Protein AF-A0A453KA45-F1 (afdb_monomer_lite)

Radius of gyration: 15.63 Å; chains: 1; bounding box: 26×28×42 Å

InterPro domains:
  IPR011008 Dimeric alpha-beta barrel [SSF54909] (1-38)
  IPR013097 Stress responsive alpha+beta-barrel [PS51502] (1-37)

pLDDT: mean 90.26, std 4.25, range [74.12, 95.44]

Secondary structure (DSSP, 8-state):
---SSHHHHHHHHHSHHHHHHHHHHHHT-S------------PPPPP-

Organism: Aegilops tauschii subsp. strangulata (NCBI:txid200361)

Structure (mmCIF, N/CA/C/O backbone):
data_AF-A0A453KA45-F1
#
_entry.id   AF-A0A453KA45-F1
#
loop_
_atom_site.group_PDB
_atom_site.id
_atom_site.type_symbol
_atom_site.label_atom_id
_atom_site.label_alt_id
_atom_site.label_comp_id
_atom_site.label_asym_id
_atom_site.label_entity_id
_atom_site.label_seq_id
_atom_site.pdbx_PDB_ins_code
_atom_site.Cartn_x
_atom_site.Cartn_y
_atom_site.Cartn_z
_atom_site.occupancy
_atom_site.B_iso_or_equiv
_atom_site.auth_seq_id
_atom_site.auth_comp_id
_atom_site.auth_asym_id
_atom_site.auth_atom_id
_atom_site.pdbx_PDB_model_num
ATOM 1 N N . MET A 1 1 ? -4.359 1.564 -5.892 1.00 88.44 1 MET A N 1
ATOM 2 C CA . MET A 1 1 ? -3.454 2.589 -6.459 1.00 88.44 1 MET A CA 1
ATOM 3 C C . MET A 1 1 ? -2.654 1.919 -7.561 1.00 88.44 1 MET A C 1
ATOM 5 O O . MET A 1 1 ? -2.380 0.737 -7.414 1.00 88.44 1 MET A O 1
ATOM 9 N N . THR A 1 2 ? -2.324 2.624 -8.642 1.00 92.06 2 THR A N 1
ATOM 10 C CA . THR A 1 2 ? -1.512 2.071 -9.738 1.00 92.06 2 THR A CA 1
ATOM 11 C C . THR A 1 2 ? -0.228 2.873 -9.832 1.00 92.06 2 THR A C 1
ATOM 13 O O . THR A 1 2 ? -0.281 4.101 -9.865 1.00 92.06 2 THR A O 1
ATOM 16 N N . PHE A 1 3 ? 0.902 2.178 -9.876 1.00 93.25 3 PHE A N 1
ATOM 17 C CA . PHE A 1 3 ? 2.233 2.767 -9.946 1.00 93.25 3 PHE A CA 1
ATOM 18 C C . PHE A 1 3 ? 2.930 2.280 -11.216 1.00 93.25 3 PHE A C 1
ATOM 20 O O . PHE A 1 3 ? 2.651 1.177 -11.688 1.00 93.25 3 PHE A O 1
ATOM 27 N N . ALA A 1 4 ? 3.798 3.113 -11.792 1.00 92.62 4 ALA A N 1
ATOM 28 C CA . ALA A 1 4 ? 4.559 2.737 -12.983 1.00 92.62 4 ALA A CA 1
ATOM 29 C C . ALA A 1 4 ? 5.669 1.725 -12.650 1.00 92.62 4 ALA A C 1
ATOM 31 O O . ALA A 1 4 ? 6.064 0.940 -13.509 1.00 92.62 4 ALA A O 1
ATOM 32 N N . SER A 1 5 ? 6.142 1.735 -11.402 1.00 92.19 5 SER A N 1
ATOM 33 C CA . SER A 1 5 ? 7.212 0.883 -10.899 1.00 92.19 5 SER A CA 1
ATOM 34 C C . SER A 1 5 ? 7.001 0.521 -9.423 1.00 92.19 5 SER A C 1
ATOM 36 O O . SER A 1 5 ? 6.184 1.132 -8.725 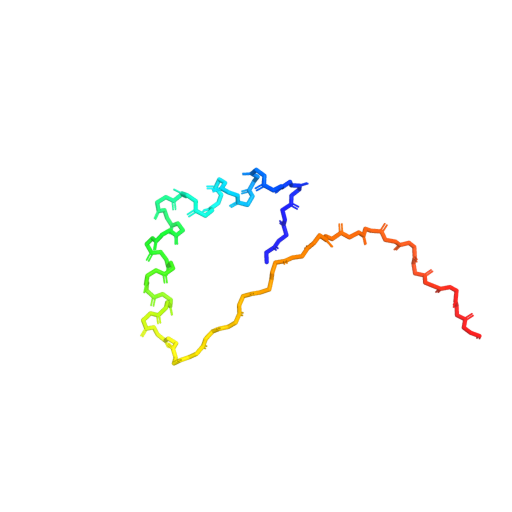1.00 92.19 5 SER A O 1
ATOM 38 N N . ALA A 1 6 ? 7.745 -0.475 -8.937 1.00 91.00 6 ALA A N 1
ATOM 39 C CA . ALA A 1 6 ? 7.745 -0.830 -7.518 1.00 91.00 6 ALA A CA 1
ATOM 40 C C . ALA A 1 6 ? 8.418 0.261 -6.665 1.00 91.00 6 ALA A C 1
ATOM 42 O O . ALA A 1 6 ? 8.044 0.482 -5.512 1.00 91.00 6 ALA A O 1
ATOM 43 N N . GLU A 1 7 ? 9.376 0.983 -7.243 1.00 94.38 7 GLU A N 1
ATOM 44 C CA . GLU A 1 7 ? 10.072 2.106 -6.624 1.00 94.38 7 GLU A CA 1
ATOM 45 C C . GLU A 1 7 ? 9.117 3.271 -6.340 1.00 94.38 7 GLU A C 1
ATOM 47 O O . GLU A 1 7 ? 9.174 3.861 -5.261 1.00 94.38 7 GLU A O 1
ATOM 52 N N . ASP A 1 8 ? 8.188 3.560 -7.255 1.00 93.19 8 ASP A N 1
ATOM 53 C CA . ASP A 1 8 ? 7.169 4.599 -7.058 1.00 93.19 8 ASP A CA 1
ATOM 54 C C . ASP A 1 8 ? 6.194 4.236 -5.927 1.00 93.19 8 ASP A C 1
ATOM 56 O O . ASP A 1 8 ? 5.796 5.102 -5.141 1.00 93.19 8 ASP A O 1
ATOM 60 N N . LEU A 1 9 ? 5.832 2.952 -5.806 1.00 92.69 9 LEU A N 1
ATOM 61 C CA . LEU A 1 9 ? 5.051 2.454 -4.671 1.00 92.69 9 LEU A CA 1
ATOM 62 C C . LEU A 1 9 ? 5.832 2.640 -3.366 1.00 92.69 9 LEU A C 1
ATOM 64 O O . LEU A 1 9 ? 5.291 3.189 -2.405 1.00 92.69 9 LEU A O 1
ATOM 68 N N . ALA A 1 10 ? 7.103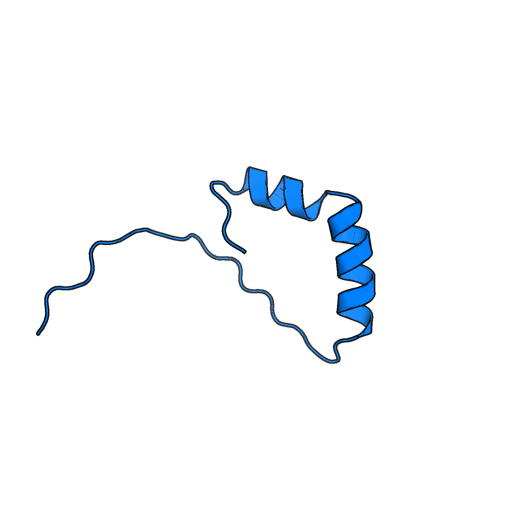 2.231 -3.328 1.00 92.88 10 ALA A N 1
ATOM 69 C CA . ALA A 1 10 ? 7.949 2.383 -2.146 1.00 92.88 10 ALA A CA 1
ATOM 70 C C . ALA A 1 10 ? 8.105 3.860 -1.741 1.00 92.88 10 ALA A C 1
ATOM 72 O O . ALA A 1 10 ? 7.993 4.193 -0.558 1.00 92.88 10 ALA A O 1
ATOM 73 N N . ALA A 1 11 ? 8.276 4.758 -2.716 1.00 94.94 11 ALA A N 1
ATOM 74 C CA . ALA A 1 11 ? 8.329 6.198 -2.491 1.00 94.94 11 ALA A CA 1
ATOM 75 C C . ALA A 1 11 ? 7.007 6.740 -1.924 1.00 94.94 11 ALA A C 1
ATOM 77 O O . ALA A 1 11 ? 7.020 7.546 -0.993 1.00 94.94 11 ALA A O 1
ATOM 78 N N . CYS A 1 12 ? 5.864 6.272 -2.436 1.00 92.00 12 CYS A N 1
ATOM 79 C CA . CYS A 1 12 ? 4.550 6.646 -1.920 1.00 92.00 12 CYS A CA 1
ATOM 80 C C . CYS A 1 12 ? 4.360 6.173 -0.472 1.00 92.00 12 CYS A C 1
ATOM 82 O O . CYS A 1 12 ? 3.977 6.968 0.386 1.00 92.00 12 CYS A O 1
ATOM 84 N N . MET A 1 13 ? 4.703 4.916 -0.187 1.00 91.06 13 MET A N 1
ATOM 85 C CA . MET A 1 13 ? 4.578 4.311 1.140 1.00 91.06 13 MET A CA 1
ATOM 86 C C . MET A 1 13 ? 5.475 4.973 2.190 1.00 91.06 13 MET A C 1
ATOM 88 O O . MET A 1 13 ? 5.061 5.115 3.342 1.00 91.06 13 MET A O 1
ATOM 92 N N . GLY A 1 14 ? 6.682 5.389 1.798 1.00 90.06 14 GLY A N 1
ATOM 93 C CA . GLY A 1 14 ? 7.646 6.061 2.672 1.00 90.06 14 GLY A CA 1
ATOM 94 C C . GLY A 1 14 ? 7.388 7.556 2.882 1.00 90.06 14 GLY A C 1
ATOM 95 O O . GLY A 1 14 ? 8.042 8.175 3.719 1.00 90.06 14 GLY A O 1
ATOM 96 N N . HIS A 1 15 ? 6.453 8.162 2.147 1.00 93.31 15 HIS A N 1
ATOM 97 C CA . HIS A 1 15 ? 6.190 9.594 2.241 1.00 93.31 15 HIS A CA 1
ATOM 98 C C . HIS A 1 15 ? 5.421 9.946 3.529 1.00 93.31 15 HIS A C 1
ATOM 100 O O . HIS A 1 15 ? 4.401 9.335 3.851 1.00 93.31 15 HIS A O 1
ATOM 106 N N . GLU A 1 16 ? 5.833 11.002 4.237 1.00 91.56 16 GLU A N 1
ATOM 107 C CA . GLU A 1 16 ? 5.255 11.388 5.540 1.00 91.56 16 GLU A CA 1
ATOM 108 C C . GLU A 1 16 ? 3.736 11.609 5.487 1.00 91.56 16 GLU A C 1
ATOM 110 O O . GLU A 1 16 ? 2.998 11.160 6.364 1.00 91.56 16 GLU A O 1
ATOM 115 N N . LYS A 1 17 ? 3.243 12.235 4.409 1.00 92.69 17 LYS A N 1
ATOM 116 C CA . LYS A 1 17 ? 1.795 12.416 4.185 1.00 92.69 17 LYS A CA 1
ATOM 117 C C . LYS A 1 17 ? 1.040 11.090 4.080 1.00 92.69 17 LYS A C 1
ATOM 119 O O . LYS A 1 17 ? -0.089 11.006 4.555 1.00 92.69 17 LYS A O 1
ATOM 124 N N . HIS A 1 18 ? 1.644 10.077 3.458 1.00 90.69 18 HIS A N 1
ATOM 125 C CA . HIS A 1 18 ? 1.033 8.759 3.337 1.00 90.69 18 HIS A CA 1
ATOM 126 C C . HIS A 1 18 ? 0.987 8.064 4.700 1.00 90.69 18 HIS A C 1
ATOM 128 O O . HIS A 1 18 ? -0.054 7.536 5.074 1.00 90.69 18 HIS A O 1
ATOM 134 N N . SER A 1 19 ? 2.070 8.139 5.480 1.00 88.25 19 SER A N 1
ATOM 135 C CA . SER A 1 19 ? 2.123 7.585 6.840 1.00 88.25 19 SER A CA 1
ATOM 136 C C . SER A 1 19 ? 1.073 8.213 7.771 1.00 88.25 19 SER A C 1
ATOM 138 O O . SER A 1 19 ? 0.297 7.498 8.408 1.00 88.25 19 SER A O 1
ATOM 140 N N . ALA A 1 20 ? 0.965 9.547 7.783 1.00 90.12 20 ALA A N 1
ATOM 141 C CA . ALA A 1 20 ? -0.021 10.261 8.600 1.00 90.12 20 ALA A CA 1
ATOM 142 C C . ALA A 1 20 ? -1.474 9.916 8.214 1.00 90.12 20 ALA A C 1
ATOM 144 O O . ALA A 1 20 ? -2.335 9.726 9.081 1.00 90.12 20 ALA A O 1
ATOM 145 N N . PHE A 1 21 ? -1.743 9.794 6.911 1.00 91.88 21 PHE A N 1
ATOM 146 C CA . PHE A 1 21 ? -3.038 9.348 6.406 1.00 91.88 21 PHE A CA 1
ATOM 147 C C . PHE A 1 21 ? -3.325 7.895 6.799 1.00 91.88 21 PHE A C 1
ATOM 149 O O . PHE A 1 21 ? -4.391 7.613 7.343 1.00 91.88 21 PHE A O 1
ATOM 156 N N . ALA A 1 22 ? -2.371 6.988 6.572 1.00 89.69 22 ALA A N 1
ATOM 157 C CA . ALA A 1 22 ? -2.526 5.567 6.848 1.00 89.69 22 ALA A CA 1
ATOM 158 C C . ALA A 1 22 ? -2.826 5.310 8.328 1.00 89.69 22 ALA A C 1
ATOM 160 O O . ALA A 1 22 ? -3.730 4.539 8.627 1.00 89.69 22 ALA A O 1
ATOM 161 N N . ALA A 1 23 ? -2.156 6.000 9.255 1.00 90.19 23 ALA A N 1
ATOM 162 C CA . ALA A 1 23 ? -2.439 5.871 10.685 1.00 90.19 23 ALA A CA 1
ATOM 163 C C . ALA A 1 23 ? -3.897 6.234 11.031 1.00 90.19 23 ALA A C 1
ATOM 165 O O . ALA A 1 23 ? -4.582 5.479 11.721 1.00 90.19 23 ALA A O 1
ATOM 166 N N . THR A 1 24 ? -4.392 7.357 10.502 1.00 94.00 24 THR A N 1
ATOM 167 C CA . THR A 1 24 ? -5.783 7.798 10.709 1.00 94.00 24 THR A CA 1
ATOM 168 C C . THR A 1 24 ? -6.776 6.829 10.068 1.00 94.00 24 THR A C 1
ATOM 170 O O . THR A 1 24 ? -7.795 6.486 10.661 1.00 94.00 24 THR A O 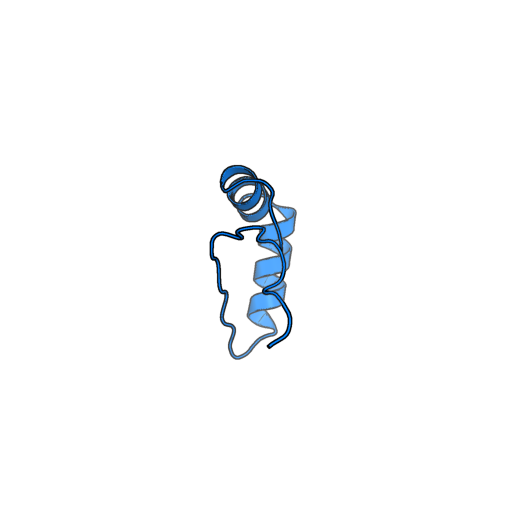1
ATOM 173 N N . PHE A 1 25 ? -6.464 6.361 8.860 1.00 90.81 25 PHE A N 1
ATOM 174 C CA . PHE A 1 25 ? -7.302 5.446 8.095 1.00 90.81 25 PHE A CA 1
ATOM 175 C C . PHE A 1 25 ? -7.417 4.077 8.774 1.00 90.81 25 PHE A C 1
ATOM 177 O O . PHE A 1 25 ? -8.517 3.555 8.918 1.00 90.81 25 PHE A O 1
ATOM 184 N N . MET A 1 26 ? -6.304 3.530 9.267 1.00 89.81 26 MET A N 1
ATOM 185 C CA . MET A 1 26 ? -6.279 2.254 9.988 1.00 89.81 26 MET A CA 1
ATOM 186 C C . MET A 1 26 ? -7.053 2.315 11.306 1.00 89.81 26 MET A C 1
ATOM 188 O O . MET A 1 26 ? -7.6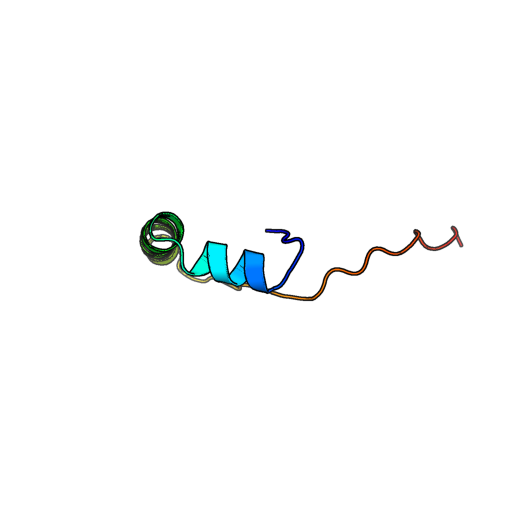99 1.340 11.668 1.00 89.81 26 MET A O 1
ATOM 192 N N . ALA A 1 27 ? -7.035 3.452 12.005 1.00 93.69 27 ALA A N 1
ATOM 193 C CA . ALA A 1 27 ? -7.801 3.627 13.238 1.00 93.69 27 ALA A CA 1
ATOM 194 C C . ALA A 1 27 ? -9.326 3.665 13.010 1.00 93.69 27 ALA A C 1
ATOM 196 O O . ALA A 1 27 ? -10.087 3.404 13.938 1.00 93.69 27 ALA A O 1
ATOM 197 N N . ALA A 1 28 ? -9.775 3.994 11.795 1.00 95.44 28 ALA A N 1
ATOM 198 C CA . ALA A 1 28 ? -11.191 4.084 11.440 1.00 95.44 28 ALA A CA 1
ATOM 199 C C . ALA A 1 28 ? -11.777 2.771 10.882 1.00 95.44 28 ALA A C 1
ATOM 201 O O . ALA A 1 28 ? -12.978 2.706 10.621 1.00 95.44 28 ALA A O 1
ATOM 202 N N . LEU A 1 29 ? -10.951 1.743 10.664 1.00 94.00 29 LEU A N 1
ATOM 203 C CA . LEU A 1 29 ? -11.352 0.485 10.036 1.00 94.00 29 LEU A CA 1
ATOM 204 C C . LEU A 1 29 ? -11.224 -0.690 11.008 1.00 94.00 29 LEU A C 1
ATOM 206 O O . LEU A 1 29 ? -10.157 -0.925 11.562 1.00 94.00 29 LEU A O 1
ATOM 210 N N . ASP A 1 30 ? -12.275 -1.505 11.119 1.00 93.06 30 ASP A N 1
ATOM 211 C CA . ASP A 1 30 ? -12.224 -2.758 11.891 1.00 93.06 30 ASP A CA 1
ATOM 212 C C . ASP A 1 30 ? -11.368 -3.836 11.207 1.00 93.06 30 ASP A C 1
ATOM 214 O O . ASP A 1 30 ? -10.736 -4.662 11.867 1.00 93.06 30 ASP A O 1
ATOM 218 N N . LYS A 1 31 ? -11.378 -3.874 9.867 1.00 92.62 31 LYS A N 1
ATOM 219 C CA . LYS A 1 31 ? -10.629 -4.838 9.048 1.00 92.62 31 LYS A CA 1
ATOM 220 C C . LYS A 1 31 ? -10.244 -4.212 7.714 1.00 92.62 31 LYS A C 1
ATOM 222 O O . LYS A 1 31 ? -11.051 -3.526 7.092 1.00 92.62 31 LYS A O 1
ATOM 227 N N . VAL A 1 32 ? -9.042 -4.523 7.237 1.00 92.12 32 VAL A N 1
ATOM 228 C CA . VAL A 1 32 ? -8.554 -4.106 5.919 1.00 92.12 32 VAL A CA 1
ATOM 229 C C . VAL A 1 32 ? -7.768 -5.239 5.264 1.00 92.12 32 VAL A C 1
ATOM 231 O O . VAL A 1 32 ? -7.055 -5.982 5.936 1.00 92.12 32 VAL A O 1
ATOM 234 N N . VAL A 1 33 ? -7.902 -5.370 3.946 1.00 92.75 33 VAL A N 1
ATOM 235 C CA . VAL A 1 33 ? -7.075 -6.248 3.114 1.00 92.75 33 VAL A CA 1
ATOM 236 C C . VAL A 1 33 ? -6.467 -5.387 2.018 1.00 92.75 33 VAL A C 1
ATOM 238 O O . VAL A 1 33 ? -7.189 -4.690 1.307 1.00 92.75 33 VAL A O 1
ATOM 241 N N . VAL A 1 34 ? -5.144 -5.434 1.893 1.00 91.00 34 VAL A N 1
ATOM 242 C CA . VAL A 1 34 ? -4.397 -4.745 0.838 1.00 91.00 34 VAL A CA 1
ATOM 243 C C . VAL A 1 34 ? -3.842 -5.804 -0.103 1.00 91.00 34 VAL A C 1
ATOM 245 O O . VAL A 1 34 ? -3.155 -6.724 0.334 1.00 91.00 34 VAL A O 1
ATOM 248 N N . MET A 1 35 ? -4.170 -5.690 -1.387 1.00 94.06 35 MET A N 1
ATOM 249 C CA . MET A 1 35 ? -3.652 -6.557 -2.442 1.00 94.06 35 MET A CA 1
ATOM 250 C C . MET A 1 35 ? -2.708 -5.753 -3.323 1.00 94.06 35 MET A C 1
ATOM 252 O O . MET A 1 35 ? -3.123 -4.765 -3.928 1.00 94.06 35 MET A O 1
ATOM 256 N N . ASP A 1 36 ? -1.463 -6.209 -3.392 1.00 92.25 36 ASP A N 1
ATOM 257 C CA . ASP A 1 36 ? -0.442 -5.690 -4.291 1.00 92.25 36 ASP A CA 1
ATOM 258 C C . ASP A 1 36 ? -0.030 -6.801 -5.260 1.00 92.25 36 ASP A C 1
ATOM 260 O O . ASP A 1 36 ? 0.261 -7.928 -4.848 1.00 92.25 36 ASP A O 1
ATOM 264 N N . PHE A 1 37 ? -0.100 -6.513 -6.554 1.00 92.25 37 PHE A N 1
ATOM 265 C CA . PHE A 1 37 ? 0.172 -7.471 -7.616 1.00 92.25 37 PHE A CA 1
ATOM 266 C C . PHE A 1 37 ? 0.640 -6.746 -8.882 1.00 92.25 37 PHE A C 1
ATOM 268 O O . PHE A 1 37 ? 0.203 -5.624 -9.155 1.00 92.25 37 PHE A O 1
ATOM 275 N N . PRO A 1 38 ? 1.502 -7.382 -9.695 1.00 90.38 38 PRO A N 1
ATOM 276 C CA . PRO A 1 38 ? 1.970 -6.782 -10.933 1.00 90.38 38 PRO A CA 1
ATOM 277 C C . PRO A 1 38 ? 0.809 -6.607 -11.915 1.00 90.38 38 PRO A C 1
ATOM 279 O O . PRO A 1 38 ? 0.075 -7.551 -12.219 1.00 90.38 38 PRO A O 1
ATOM 282 N N . LEU A 1 39 ? 0.666 -5.395 -12.446 1.00 90.19 39 LEU A N 1
ATOM 283 C CA . LEU A 1 39 ? -0.290 -5.108 -13.505 1.00 90.19 39 LEU A CA 1
ATOM 284 C C . LEU A 1 39 ? 0.351 -5.404 -14.863 1.00 90.19 39 LEU A C 1
ATOM 286 O O . LEU A 1 39 ? 1.357 -4.799 -15.229 1.00 90.19 39 LEU A O 1
ATOM 290 N N . VAL A 1 40 ? -0.261 -6.301 -15.633 1.00 87.12 40 VAL A N 1
ATOM 291 C CA . VAL A 1 40 ? 0.143 -6.580 -17.015 1.00 87.12 40 VAL A CA 1
ATOM 292 C C . VAL A 1 40 ? -0.934 -6.058 -17.956 1.00 87.12 40 VAL A C 1
ATOM 294 O O . VAL A 1 40 ? -2.084 -6.495 -17.903 1.00 87.12 40 VAL A O 1
ATOM 297 N N . PHE A 1 41 ? -0.566 -5.129 -18.836 1.00 83.25 41 PHE A N 1
ATOM 298 C CA . PHE A 1 41 ? -1.461 -4.657 -19.887 1.00 83.25 41 PHE A CA 1
ATOM 299 C C . PHE A 1 41 ? -1.520 -5.691 -21.007 1.00 83.25 41 PHE A C 1
ATOM 301 O O . PHE A 1 41 ? -0.537 -5.925 -21.709 1.00 83.25 41 PHE A O 1
ATOM 308 N N . VAL A 1 42 ? -2.687 -6.304 -21.183 1.00 87.62 42 VAL A N 1
ATOM 309 C CA . VAL A 1 42 ? -2.941 -7.270 -22.254 1.00 87.62 42 VAL A CA 1
ATOM 310 C C . VAL A 1 42 ? -4.053 -6.769 -23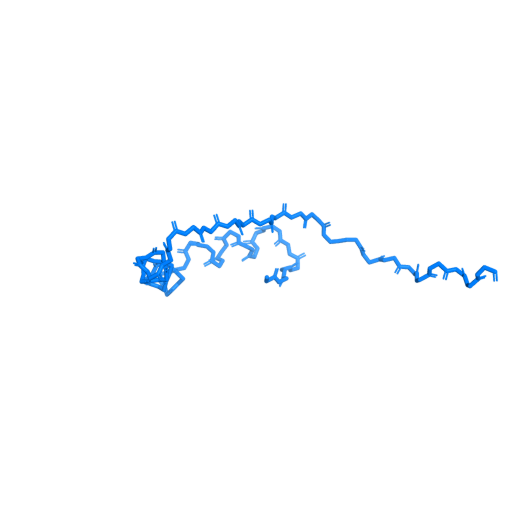.167 1.00 87.62 42 VAL A C 1
ATOM 312 O O . VAL A 1 42 ? -4.971 -6.073 -22.730 1.00 87.62 42 VAL A O 1
ATOM 315 N N . LYS A 1 43 ? -3.992 -7.136 -24.454 1.00 85.19 43 LYS A N 1
ATOM 316 C CA . LYS A 1 43 ? -5.119 -6.915 -25.368 1.00 85.19 43 LYS A CA 1
ATOM 31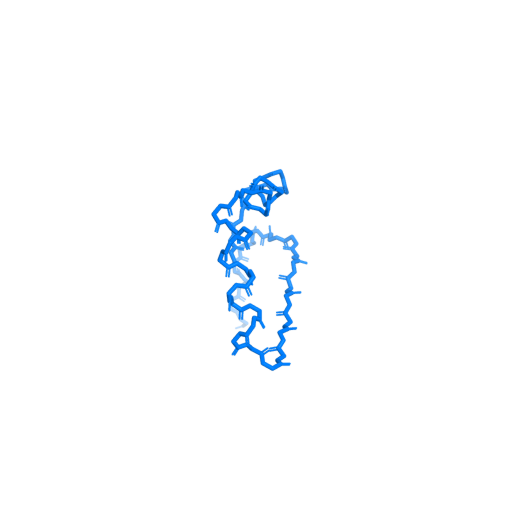7 C C . LYS A 1 43 ? -6.326 -7.715 -24.855 1.00 85.19 43 LYS A C 1
ATOM 319 O O . LYS A 1 43 ? -6.137 -8.885 -24.515 1.00 85.19 43 LYS A O 1
ATOM 324 N N . PRO A 1 44 ? -7.552 -7.155 -24.866 1.00 83.50 44 PRO A N 1
ATOM 325 C CA . PRO A 1 44 ? -8.751 -7.925 -24.561 1.00 83.50 44 PRO A CA 1
ATOM 326 C C . PRO A 1 44 ? -8.817 -9.201 -25.406 1.00 83.50 44 PRO A C 1
ATOM 328 O O . PRO A 1 44 ? -8.470 -9.189 -26.603 1.00 83.50 44 PRO A O 1
ATOM 331 N N . ALA A 1 45 ? -9.251 -10.294 -24.772 1.00 79.50 45 ALA A N 1
ATOM 332 C CA . ALA A 1 45 ? -9.499 -11.553 -25.459 1.00 79.50 45 ALA A CA 1
ATOM 333 C C . ALA A 1 45 ? -10.496 -11.319 -26.612 1.00 79.50 45 ALA A C 1
ATOM 335 O O . ALA A 1 45 ? -11.403 -10.491 -26.467 1.00 79.50 45 ALA A O 1
ATOM 336 N N . PRO A 1 46 ? -10.325 -11.978 -27.773 1.00 83.81 46 PRO A N 1
ATOM 337 C CA . PRO A 1 46 ? -11.343 -11.944 -28.816 1.00 83.81 46 PRO A CA 1
ATOM 338 C C . PRO A 1 46 ? -12.696 -12.409 -28.248 1.00 83.81 46 PRO A C 1
ATOM 340 O O . PRO A 1 46 ? -12.700 -13.287 -27.382 1.00 83.81 46 PRO A O 1
ATOM 343 N N . PRO A 1 47 ? -13.827 -11.837 -28.698 1.00 81.00 47 PRO A N 1
ATOM 344 C CA . PRO A 1 47 ? -15.141 -12.368 -28.348 1.00 81.00 47 PRO A CA 1
ATOM 345 C C . PRO A 1 47 ? -15.255 -13.834 -28.799 1.00 81.00 47 PRO A C 1
ATOM 347 O O . PRO A 1 47 ? -14.679 -14.202 -29.825 1.00 81.00 47 PRO A O 1
ATOM 350 N N . ALA A 1 48 ? -15.940 -14.642 -27.984 1.00 74.12 48 ALA A N 1
ATOM 351 C CA . ALA A 1 48 ? -16.144 -16.075 -28.202 1.00 74.12 48 ALA A CA 1
ATOM 352 C C . ALA A 1 48 ? -17.025 -16.369 -29.423 1.00 74.12 48 ALA A C 1
ATOM 354 O O . ALA A 1 48 ? -17.951 -15.566 -29.684 1.00 74.12 48 ALA A O 1
#

Foldseek 3Di:
DDDPDVVRVVVCCPDPVNVVVVVVVVVVDPDDDDDDDDDDDDDDDPDD

Sequence (48 aa):
MTFASAEDLAACMGHEKHSAFAATFMAALDKVVVMDFPLVFVKPAPPA